Protein AF-A0A7X8ZZT5-F1 (afdb_monomer_lite)

Structure (mmCIF, N/CA/C/O backbone):
data_AF-A0A7X8ZZT5-F1
#
_entry.id   AF-A0A7X8ZZT5-F1
#
loop_
_atom_site.group_PDB
_atom_site.id
_atom_site.type_symbol
_atom_site.label_atom_id
_atom_site.label_alt_id
_atom_site.label_comp_id
_atom_site.label_asym_id
_atom_site.label_entity_id
_atom_site.label_seq_id
_atom_site.pdbx_PDB_ins_code
_atom_site.Cartn_x
_atom_site.Cartn_y
_atom_site.Cartn_z
_atom_site.occupancy
_atom_site.B_iso_or_equiv
_atom_site.auth_seq_id
_atom_site.auth_comp_id
_atom_site.auth_asym_id
_atom_site.auth_atom_id
_atom_site.pdbx_PDB_model_num
ATOM 1 N N . MET A 1 1 ? 9.074 -21.889 -16.892 1.00 53.38 1 MET A N 1
ATOM 2 C CA . MET A 1 1 ? 9.333 -20.471 -17.204 1.00 53.38 1 MET A CA 1
ATOM 3 C C . MET A 1 1 ? 10.485 -20.060 -16.307 1.00 53.38 1 MET A C 1
ATOM 5 O O . MET A 1 1 ? 10.388 -20.326 -15.114 1.00 53.38 1 MET A O 1
ATOM 9 N N . SER A 1 2 ? 11.623 -19.620 -16.856 1.00 65.19 2 SER A N 1
ATOM 10 C CA . SER A 1 2 ? 12.687 -19.077 -16.003 1.00 65.19 2 SER A CA 1
ATOM 11 C C . SER A 1 2 ? 12.238 -17.705 -15.537 1.00 65.19 2 SER A C 1
ATOM 13 O O . SER A 1 2 ? 11.799 -16.909 -16.356 1.00 65.19 2 SER A O 1
ATOM 15 N N . ARG A 1 3 ? 12.320 -17.470 -14.233 1.00 86.69 3 ARG A N 1
ATOM 16 C CA . ARG A 1 3 ? 12.008 -16.184 -13.620 1.00 86.69 3 ARG A CA 1
ATOM 17 C C . ARG A 1 3 ? 13.081 -15.173 -14.020 1.00 86.69 3 ARG A C 1
ATOM 19 O O . ARG A 1 3 ? 14.248 -15.405 -13.690 1.00 86.69 3 ARG A O 1
ATOM 26 N N . SER A 1 4 ? 12.699 -14.113 -14.724 1.00 96.56 4 SER A N 1
ATOM 27 C CA . SER A 1 4 ? 13.620 -13.040 -15.105 1.00 96.56 4 SER A CA 1
ATOM 28 C C . SER A 1 4 ? 13.969 -12.160 -13.890 1.00 96.56 4 SER A C 1
ATOM 30 O O . SER A 1 4 ? 13.315 -12.230 -12.837 1.00 96.56 4 SER A O 1
ATOM 32 N N . PRO A 1 5 ? 14.989 -11.292 -13.989 1.00 97.69 5 PRO A N 1
ATOM 33 C CA . PRO A 1 5 ? 15.230 -10.262 -12.982 1.00 97.69 5 PRO A CA 1
ATOM 34 C C . PRO A 1 5 ? 14.042 -9.301 -12.785 1.00 97.69 5 PRO A C 1
ATOM 36 O O . PRO A 1 5 ? 13.809 -8.856 -11.658 1.00 97.69 5 PRO A O 1
ATOM 39 N N . ILE A 1 6 ? 13.280 -9.005 -13.847 1.00 98.12 6 ILE A N 1
ATOM 40 C CA . ILE A 1 6 ? 12.096 -8.130 -13.799 1.00 98.12 6 ILE A CA 1
ATOM 41 C C . ILE A 1 6 ? 10.961 -8.822 -13.036 1.00 98.12 6 ILE A C 1
ATOM 43 O O . ILE A 1 6 ? 10.414 -8.221 -12.109 1.00 98.12 6 ILE A O 1
ATOM 47 N N . ASP A 1 7 ? 10.696 -10.104 -13.310 1.00 97.44 7 ASP A N 1
ATOM 48 C CA . ASP A 1 7 ? 9.752 -10.915 -12.526 1.00 97.44 7 ASP A CA 1
ATOM 49 C C . ASP A 1 7 ? 10.149 -10.937 -11.046 1.00 97.44 7 ASP A C 1
ATOM 51 O O . ASP A 1 7 ? 9.327 -10.784 -10.139 1.00 97.44 7 ASP A O 1
ATOM 55 N N . ALA A 1 8 ? 11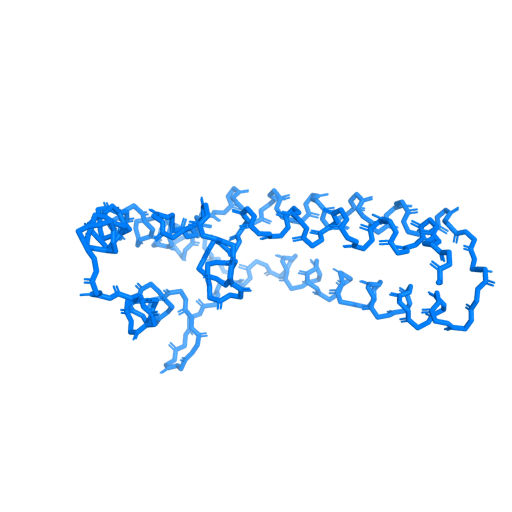.447 -11.109 -10.775 1.00 97.38 8 ALA A N 1
ATOM 56 C CA . ALA A 1 8 ? 11.952 -11.147 -9.415 1.00 97.38 8 ALA A CA 1
ATOM 57 C C . ALA A 1 8 ? 11.744 -9.829 -8.664 1.00 97.38 8 ALA A C 1
ATOM 59 O O . ALA A 1 8 ? 11.406 -9.873 -7.478 1.00 97.38 8 ALA A O 1
ATOM 60 N N . LEU A 1 9 ? 11.918 -8.687 -9.333 1.00 98.06 9 LEU A N 1
ATOM 61 C CA . LEU A 1 9 ? 11.640 -7.369 -8.770 1.00 98.06 9 LEU A CA 1
ATOM 62 C C . LEU A 1 9 ? 10.137 -7.154 -8.547 1.00 98.06 9 LEU A C 1
ATOM 64 O O . LEU A 1 9 ? 9.756 -6.684 -7.475 1.00 98.06 9 LEU A O 1
ATOM 68 N N . ALA A 1 10 ? 9.296 -7.533 -9.511 1.00 97.81 10 ALA A N 1
ATOM 69 C CA . ALA A 1 10 ? 7.844 -7.407 -9.407 1.00 97.81 10 ALA A CA 1
ATOM 70 C C . ALA A 1 10 ? 7.284 -8.226 -8.232 1.00 97.81 10 ALA A C 1
ATOM 72 O O . ALA A 1 10 ? 6.507 -7.708 -7.434 1.00 97.81 10 ALA A O 1
ATOM 73 N N . GLU A 1 11 ? 7.737 -9.469 -8.053 1.00 96.56 11 GLU A N 1
ATOM 74 C CA . GLU A 1 11 ? 7.353 -10.294 -6.902 1.00 96.56 11 GLU A CA 1
ATOM 75 C C . GLU A 1 11 ? 7.829 -9.706 -5.564 1.00 96.56 11 GLU A C 1
ATOM 77 O O . GLU A 1 11 ? 7.083 -9.713 -4.585 1.00 96.56 11 GLU A O 1
ATOM 82 N N . GLN A 1 12 ? 9.059 -9.177 -5.504 1.00 97.19 12 GLN A N 1
ATOM 83 C CA . GLN A 1 12 ? 9.561 -8.501 -4.299 1.00 97.19 12 GLN A CA 1
ATOM 84 C C . GLN A 1 12 ? 8.710 -7.277 -3.955 1.00 97.19 12 GLN A C 1
ATOM 86 O O . GLN A 1 12 ? 8.405 -7.044 -2.786 1.00 97.19 12 GLN A O 1
ATOM 91 N N . TYR A 1 13 ? 8.314 -6.505 -4.967 1.00 97.81 13 TYR A N 1
ATOM 92 C CA . TYR A 1 13 ? 7.440 -5.356 -4.781 1.00 97.81 13 TYR A CA 1
ATOM 93 C C . TYR A 1 13 ? 6.036 -5.772 -4.330 1.00 97.81 13 TYR A C 1
ATOM 95 O O . TYR A 1 13 ? 5.517 -5.192 -3.382 1.00 97.81 13 TYR A O 1
ATOM 103 N N . ALA A 1 14 ? 5.453 -6.818 -4.920 1.00 96.00 14 ALA A N 1
ATOM 104 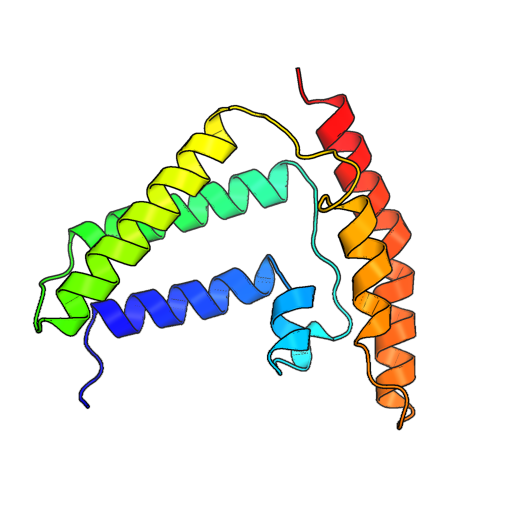C CA . ALA A 1 14 ? 4.157 -7.350 -4.501 1.00 96.00 14 ALA A CA 1
ATOM 105 C C . ALA A 1 14 ? 4.169 -7.818 -3.034 1.00 96.00 14 ALA A C 1
ATOM 107 O O . ALA A 1 14 ? 3.258 -7.493 -2.273 1.00 96.00 14 ALA A O 1
ATOM 108 N N . ALA A 1 15 ? 5.230 -8.511 -2.607 1.00 95.12 15 ALA A N 1
ATOM 109 C CA . ALA A 1 15 ? 5.411 -8.891 -1.207 1.00 95.12 15 ALA A CA 1
ATOM 110 C C . ALA A 1 15 ? 5.517 -7.661 -0.290 1.00 95.12 15 ALA A C 1
ATOM 112 O O . ALA A 1 15 ? 4.933 -7.641 0.791 1.00 95.12 15 ALA A O 1
ATOM 113 N N . ARG A 1 16 ? 6.209 -6.606 -0.739 1.00 96.12 16 ARG A N 1
ATOM 114 C CA . ARG A 1 16 ? 6.318 -5.352 0.012 1.00 96.12 16 ARG A CA 1
ATOM 115 C C . ARG A 1 16 ? 4.978 -4.617 0.106 1.00 96.12 16 ARG A C 1
ATOM 117 O O . ARG A 1 16 ? 4.661 -4.089 1.166 1.00 96.12 16 ARG A O 1
ATOM 124 N N . LEU A 1 17 ? 4.175 -4.613 -0.959 1.00 96.62 17 LEU A N 1
ATOM 125 C CA . LEU A 1 17 ? 2.841 -4.003 -0.971 1.00 96.62 17 LEU A CA 1
ATOM 126 C C . LEU A 1 17 ? 1.880 -4.653 0.027 1.00 96.62 17 LEU A C 1
ATOM 128 O O . LEU A 1 17 ? 1.046 -3.952 0.596 1.00 96.62 17 LEU A O 1
ATOM 132 N N . ALA A 1 18 ? 2.014 -5.955 0.290 1.00 96.75 18 ALA A N 1
ATOM 133 C CA . ALA A 1 18 ? 1.191 -6.639 1.287 1.00 96.75 18 ALA A CA 1
ATOM 134 C C . ALA A 1 18 ? 1.331 -6.022 2.693 1.00 96.75 18 ALA A C 1
ATOM 136 O O . ALA A 1 18 ? 0.379 -6.023 3.470 1.00 96.75 18 ALA A O 1
ATOM 137 N N . GLU A 1 19 ? 2.493 -5.440 3.009 1.00 95.88 19 GLU A N 1
ATOM 138 C CA . GLU A 1 19 ? 2.721 -4.740 4.276 1.00 95.88 19 GLU A CA 1
ATOM 139 C C . GLU A 1 19 ? 1.950 -3.419 4.383 1.00 95.88 19 GLU A C 1
ATOM 141 O O . GLU A 1 19 ? 1.481 -3.084 5.469 1.00 95.88 19 GLU A O 1
ATOM 146 N N . PHE A 1 20 ? 1.776 -2.702 3.269 1.00 97.12 20 PHE A N 1
ATOM 147 C CA . PHE A 1 20 ? 1.011 -1.449 3.208 1.00 97.12 20 PHE A CA 1
ATOM 148 C C . PHE A 1 20 ? -0.494 -1.688 3.038 1.00 97.12 20 PHE A C 1
ATOM 150 O O . PHE A 1 20 ? -1.309 -0.889 3.497 1.00 97.12 20 PHE A O 1
ATOM 157 N N . HIS A 1 21 ? -0.874 -2.814 2.428 1.00 96.75 21 HIS A N 1
ATOM 158 C CA . HIS A 1 21 ? -2.262 -3.184 2.150 1.00 96.75 21 HIS A CA 1
ATOM 159 C C . HIS A 1 21 ? -2.644 -4.521 2.812 1.00 96.75 21 HIS A C 1
ATOM 161 O O . HIS A 1 21 ? -3.045 -5.463 2.120 1.00 96.75 21 HIS A O 1
ATOM 167 N N . PRO A 1 22 ? -2.572 -4.629 4.155 1.00 96.94 22 PRO A N 1
ATOM 168 C CA . PRO A 1 22 ? -2.824 -5.882 4.872 1.00 96.94 22 PRO A CA 1
ATOM 169 C C . PRO A 1 22 ? -4.232 -6.452 4.647 1.00 96.94 22 PRO A C 1
ATOM 171 O O . PRO A 1 22 ? -4.429 -7.665 4.684 1.00 96.94 22 PRO A O 1
ATOM 174 N N . VAL A 1 23 ? -5.221 -5.588 4.400 1.00 95.50 23 VAL A N 1
ATOM 175 C CA . VAL A 1 23 ? -6.599 -6.007 4.104 1.00 95.50 23 VAL A CA 1
ATOM 176 C C . VAL A 1 23 ? -6.636 -6.778 2.791 1.00 95.50 23 VAL A C 1
ATOM 178 O O . VAL A 1 23 ? -6.981 -7.959 2.800 1.00 95.50 23 VAL A O 1
ATOM 181 N N . THR A 1 24 ? -6.163 -6.165 1.706 1.00 95.19 24 THR A N 1
ATOM 182 C CA . THR A 1 24 ? -6.057 -6.812 0.394 1.00 95.19 24 THR A CA 1
ATOM 183 C C . THR A 1 24 ? -5.192 -8.067 0.459 1.00 95.19 24 THR A C 1
ATOM 185 O O . THR A 1 24 ? -5.583 -9.093 -0.086 1.00 95.19 24 THR A O 1
ATOM 188 N N . ALA A 1 25 ? -4.060 -8.028 1.172 1.00 96.56 25 ALA A N 1
ATOM 189 C CA . ALA A 1 25 ? -3.198 -9.192 1.379 1.00 96.56 25 ALA A CA 1
ATOM 190 C C . ALA A 1 25 ? -3.972 -10.374 1.988 1.00 96.56 25 ALA A C 1
ATOM 192 O O . ALA A 1 25 ? -3.919 -11.489 1.467 1.00 96.56 25 ALA A O 1
ATOM 193 N N . SER A 1 26 ? -4.752 -10.126 3.046 1.00 95.19 26 SER A N 1
ATOM 194 C CA . SER A 1 26 ? -5.578 -11.168 3.663 1.00 95.19 26 SER A CA 1
ATOM 195 C C . SER A 1 26 ? -6.699 -11.673 2.746 1.00 95.19 26 SER A C 1
ATOM 197 O O . SER A 1 26 ? -6.973 -12.870 2.727 1.00 95.19 26 SER A O 1
ATOM 199 N N . GLU A 1 27 ? -7.302 -10.797 1.937 1.00 92.12 27 GLU A N 1
ATOM 200 C CA . GLU A 1 27 ? -8.376 -11.148 0.994 1.00 92.12 27 GLU A CA 1
ATOM 201 C C . GLU A 1 27 ? -7.889 -12.043 -0.153 1.00 92.12 27 GLU A C 1
ATOM 203 O O . GLU A 1 27 ? -8.624 -12.920 -0.606 1.00 92.12 27 GLU A O 1
ATOM 208 N N . ILE A 1 28 ? -6.639 -11.871 -0.597 1.00 93.62 28 ILE A N 1
ATOM 209 C CA . ILE A 1 28 ? -6.021 -12.712 -1.636 1.00 93.62 28 ILE A CA 1
ATOM 210 C C . ILE A 1 28 ? -5.343 -13.975 -1.077 1.00 93.62 28 ILE A C 1
ATOM 212 O O . ILE A 1 28 ? -4.712 -14.716 -1.830 1.00 93.62 28 ILE A O 1
ATOM 216 N N . GLY A 1 29 ? -5.492 -14.247 0.225 1.00 92.12 29 GLY A N 1
ATOM 217 C CA . GLY A 1 29 ? -5.078 -15.502 0.857 1.00 92.12 29 GLY A CA 1
ATOM 218 C C . GLY A 1 29 ? -3.782 -15.456 1.672 1.00 92.12 29 GLY A C 1
ATOM 219 O O . GLY A 1 29 ? -3.325 -16.513 2.108 1.00 92.12 29 GLY A O 1
ATOM 220 N N . LEU A 1 30 ? -3.198 -14.278 1.920 1.00 95.69 30 LEU A N 1
ATOM 221 C CA . LEU A 1 30 ? -2.054 -14.121 2.830 1.00 95.69 30 LEU A CA 1
ATOM 222 C C . LEU A 1 30 ? -2.553 -13.995 4.278 1.00 95.69 30 LEU A C 1
ATOM 224 O O . LEU A 1 30 ? -2.758 -12.901 4.811 1.00 95.69 30 LEU A O 1
ATOM 228 N N . GLY A 1 31 ? -2.817 -15.148 4.897 1.00 94.25 31 GLY A N 1
ATOM 229 C CA . GLY A 1 31 ? -3.455 -15.254 6.213 1.00 94.25 31 GLY A CA 1
ATOM 230 C C . GLY A 1 31 ? -2.697 -14.559 7.349 1.00 94.25 31 GLY A C 1
ATOM 231 O O . GLY A 1 31 ? -3.322 -14.103 8.302 1.00 94.25 31 GLY A O 1
ATOM 232 N N . GLU A 1 32 ? -1.380 -14.382 7.233 1.00 95.94 32 GLU A N 1
ATOM 233 C CA . GLU A 1 32 ? -0.546 -13.668 8.211 1.00 95.94 32 GLU A CA 1
ATOM 234 C C . GLU A 1 32 ? -0.823 -12.152 8.311 1.00 95.94 32 GLU A C 1
ATOM 236 O O . GLU A 1 32 ? -0.201 -11.454 9.117 1.00 95.94 32 GLU A O 1
ATOM 241 N N . TYR A 1 33 ? -1.743 -11.631 7.494 1.00 97.62 33 TYR A N 1
ATOM 242 C CA . TYR A 1 33 ? -2.244 -10.256 7.558 1.00 97.62 33 TYR A CA 1
ATOM 243 C C . TYR A 1 33 ? -3.694 -10.162 8.062 1.00 97.62 33 TYR A C 1
ATOM 245 O O . TYR A 1 33 ? -4.225 -9.054 8.188 1.00 97.62 33 TYR A O 1
ATOM 253 N N . ALA A 1 34 ? -4.353 -11.291 8.359 1.00 97.00 34 ALA A N 1
ATOM 254 C CA . ALA A 1 34 ? -5.772 -11.351 8.728 1.00 97.00 34 ALA A CA 1
ATOM 255 C C . ALA A 1 34 ? -6.122 -10.553 9.999 1.00 97.00 34 ALA A C 1
ATOM 257 O O . ALA A 1 34 ? -7.260 -10.124 10.163 1.00 97.00 34 ALA A O 1
ATOM 258 N N . ASP A 1 35 ? -5.149 -10.306 10.869 1.00 97.44 35 ASP A N 1
ATOM 259 C CA . ASP A 1 35 ? -5.277 -9.553 12.118 1.00 97.44 35 ASP A CA 1
ATOM 260 C C . ASP A 1 35 ? -4.820 -8.083 12.010 1.00 97.44 35 ASP A C 1
ATOM 262 O O . ASP A 1 35 ? -4.925 -7.327 12.977 1.00 97.44 35 ASP A O 1
ATOM 266 N N . LYS A 1 36 ? -4.336 -7.646 10.838 1.00 97.62 36 LYS A N 1
ATOM 267 C CA . LYS A 1 36 ? -3.736 -6.315 10.620 1.00 97.62 36 LYS A CA 1
ATOM 268 C C . LYS A 1 36 ? -4.699 -5.330 9.958 1.00 97.62 36 LYS A C 1
ATOM 270 O O . LYS A 1 36 ? -5.639 -5.731 9.277 1.00 97.62 36 LYS A O 1
ATOM 275 N N . MET A 1 37 ? -4.434 -4.034 10.125 1.00 97.31 37 MET A N 1
ATOM 276 C CA . MET A 1 37 ? -5.166 -2.915 9.515 1.00 97.31 37 MET A CA 1
ATOM 277 C C . MET A 1 37 ? -4.170 -1.980 8.806 1.00 97.31 37 MET A C 1
ATOM 279 O O . MET A 1 37 ? -3.051 -1.858 9.310 1.00 97.31 37 MET A O 1
ATOM 283 N N . PRO A 1 38 ? -4.522 -1.332 7.676 1.00 96.12 38 PRO A N 1
ATOM 284 C CA . PRO A 1 38 ? -3.627 -0.385 7.020 1.00 96.12 38 PRO A CA 1
ATOM 285 C C . PRO A 1 38 ? -3.359 0.823 7.922 1.00 96.12 38 PRO A C 1
ATOM 287 O O . PRO A 1 38 ? -4.250 1.264 8.656 1.00 96.12 38 PRO A O 1
ATOM 290 N N . ASP A 1 39 ? -2.144 1.366 7.850 1.00 96.25 39 ASP A N 1
ATOM 291 C CA . ASP A 1 39 ? -1.846 2.674 8.424 1.00 96.25 39 ASP A CA 1
ATOM 292 C C . ASP A 1 39 ? -2.140 3.764 7.389 1.00 96.25 39 ASP A C 1
ATOM 294 O O . ASP A 1 39 ? -1.538 3.807 6.319 1.00 96.25 39 ASP A O 1
ATOM 298 N N . TYR A 1 40 ? -3.086 4.642 7.714 1.00 96.88 40 TYR A N 1
ATOM 299 C CA . TYR A 1 40 ? -3.506 5.754 6.863 1.00 96.88 40 TYR A CA 1
ATOM 300 C C . TYR A 1 40 ? -2.793 7.076 7.198 1.00 96.88 40 TYR A C 1
ATOM 302 O O . TYR A 1 40 ? -3.242 8.139 6.759 1.00 96.88 40 TYR A O 1
ATOM 310 N N . SER A 1 41 ? -1.710 7.022 7.982 1.00 96.69 41 SER A N 1
ATOM 311 C CA . SER A 1 41 ? -0.855 8.162 8.323 1.00 96.69 41 SER A CA 1
ATOM 312 C C . SER A 1 41 ? -0.167 8.779 7.095 1.00 96.69 41 SER A C 1
ATOM 314 O O . SER A 1 41 ? -0.137 8.194 6.006 1.00 96.69 41 SER A O 1
ATOM 316 N N . GLN A 1 42 ? 0.360 9.999 7.250 1.00 96.50 42 GLN A N 1
ATOM 317 C CA . GLN A 1 42 ? 1.168 10.624 6.198 1.00 96.50 42 GLN A CA 1
ATOM 318 C C . GLN A 1 42 ? 2.509 9.895 6.062 1.00 96.50 42 GLN A C 1
ATOM 320 O O . GLN A 1 42 ? 2.961 9.650 4.950 1.00 96.50 42 GLN A O 1
ATOM 325 N N . GLU A 1 43 ? 3.088 9.474 7.184 1.00 97.44 43 GLU A N 1
ATOM 326 C CA . GLU A 1 43 ? 4.345 8.737 7.250 1.00 97.44 43 GLU A CA 1
ATOM 327 C C . GLU A 1 43 ? 4.272 7.430 6.450 1.00 97.44 43 GLU A C 1
ATOM 329 O O . GLU A 1 43 ? 5.155 7.152 5.643 1.00 97.44 43 GLU A O 1
ATOM 334 N N . ALA A 1 44 ? 3.184 6.664 6.587 1.00 97.06 44 ALA A N 1
ATOM 335 C CA . ALA A 1 44 ? 2.985 5.446 5.803 1.00 97.06 44 ALA A CA 1
ATOM 336 C C . ALA A 1 44 ? 2.871 5.724 4.292 1.00 97.06 44 ALA A C 1
ATOM 338 O O . ALA A 1 44 ? 3.330 4.922 3.475 1.00 97.06 44 ALA A O 1
ATOM 339 N N . ALA A 1 45 ? 2.281 6.861 3.905 1.00 97.00 45 ALA A N 1
ATOM 340 C CA . ALA A 1 45 ? 2.200 7.271 2.506 1.00 97.00 45 ALA A CA 1
ATOM 341 C C . ALA A 1 45 ? 3.573 7.684 1.944 1.00 97.00 45 ALA A C 1
ATOM 343 O O . ALA A 1 45 ? 3.904 7.300 0.822 1.00 97.00 45 ALA A O 1
ATOM 344 N N . ASP A 1 46 ? 4.373 8.418 2.721 1.00 98.06 46 ASP A N 1
ATOM 345 C CA . ASP A 1 46 ? 5.740 8.825 2.362 1.00 98.06 46 ASP A CA 1
ATOM 346 C C . ASP A 1 46 ? 6.675 7.602 2.242 1.00 98.06 46 ASP A C 1
ATOM 348 O O . ASP A 1 46 ? 7.505 7.506 1.328 1.00 98.06 46 ASP A O 1
ATOM 352 N N . ASP A 1 47 ? 6.511 6.623 3.136 1.00 98.50 47 ASP A N 1
ATOM 353 C CA . ASP A 1 47 ? 7.238 5.354 3.095 1.00 98.50 47 ASP A CA 1
ATOM 354 C C . ASP A 1 47 ? 6.900 4.553 1.828 1.00 98.50 47 ASP A C 1
ATOM 356 O O . ASP A 1 47 ? 7.798 3.995 1.186 1.00 98.50 47 ASP A O 1
ATOM 360 N N . LEU A 1 48 ? 5.624 4.516 1.424 1.00 98.25 48 LEU A N 1
ATOM 361 C CA . LEU A 1 48 ? 5.211 3.862 0.181 1.00 98.25 48 LEU A CA 1
ATOM 362 C C . LEU A 1 48 ? 5.765 4.588 -1.058 1.00 98.25 48 LEU A C 1
ATOM 364 O O . LEU A 1 48 ? 6.257 3.922 -1.971 1.00 98.25 48 LEU A O 1
ATOM 368 N N . ASP A 1 49 ? 5.768 5.926 -1.088 1.00 98.62 49 ASP A N 1
ATOM 369 C CA . ASP A 1 49 ? 6.407 6.690 -2.174 1.00 98.62 49 ASP A CA 1
ATOM 370 C C . ASP A 1 49 ? 7.907 6.381 -2.275 1.00 98.62 49 ASP A C 1
ATOM 372 O O . ASP A 1 49 ? 8.433 6.166 -3.371 1.00 98.62 49 ASP A O 1
ATOM 376 N N . THR A 1 50 ? 8.585 6.261 -1.131 1.00 98.69 50 THR A N 1
ATOM 377 C CA . THR A 1 50 ? 10.004 5.886 -1.060 1.00 98.69 50 THR A CA 1
ATOM 378 C C . THR A 1 50 ? 10.247 4.484 -1.623 1.00 98.69 50 THR A C 1
ATOM 380 O O . THR A 1 50 ? 11.183 4.278 -2.404 1.00 98.69 50 THR A O 1
ATOM 383 N N . VAL A 1 51 ? 9.393 3.512 -1.282 1.00 98.62 51 VAL A N 1
ATOM 384 C CA . VAL A 1 51 ? 9.445 2.160 -1.862 1.00 98.62 51 VAL A CA 1
ATOM 385 C C . VAL A 1 51 ? 9.241 2.221 -3.377 1.00 98.62 51 VAL A C 1
ATOM 387 O O . VAL A 1 51 ? 10.042 1.651 -4.121 1.00 98.62 51 VAL A O 1
ATOM 390 N N . ASN A 1 52 ? 8.226 2.949 -3.843 1.00 98.69 52 ASN A N 1
ATOM 391 C CA . ASN A 1 52 ? 7.918 3.095 -5.266 1.00 98.69 52 ASN A CA 1
ATOM 392 C C . ASN A 1 52 ? 9.089 3.729 -6.036 1.00 98.69 52 ASN A C 1
ATOM 394 O O . ASN A 1 52 ? 9.450 3.261 -7.118 1.00 98.69 52 ASN A O 1
ATOM 398 N N . ALA A 1 53 ? 9.736 4.747 -5.461 1.00 98.69 53 ALA A N 1
ATOM 399 C CA . ALA A 1 53 ? 10.931 5.376 -6.017 1.00 98.69 53 ALA A CA 1
ATOM 400 C C . ALA A 1 53 ? 12.090 4.380 -6.171 1.00 98.69 53 ALA A C 1
ATOM 402 O O . ALA A 1 53 ? 12.738 4.331 -7.217 1.00 98.69 53 ALA A O 1
ATOM 403 N N . GLY A 1 54 ? 12.334 3.568 -5.138 1.00 98.62 54 GLY A N 1
ATOM 404 C CA . GLY A 1 54 ? 13.386 2.554 -5.148 1.00 98.62 54 GLY A CA 1
ATOM 405 C C . GLY A 1 54 ? 13.138 1.448 -6.174 1.00 98.62 54 GLY A C 1
ATOM 406 O O . GLY A 1 54 ? 14.080 0.991 -6.822 1.00 98.62 54 GLY A O 1
ATOM 407 N N . VAL A 1 55 ? 11.881 1.032 -6.359 1.00 98.62 55 VAL A N 1
ATOM 408 C CA . VAL A 1 55 ? 11.517 0.041 -7.383 1.00 98.62 55 VAL A CA 1
ATOM 409 C C . VAL A 1 55 ? 11.693 0.614 -8.784 1.00 98.62 55 VAL A C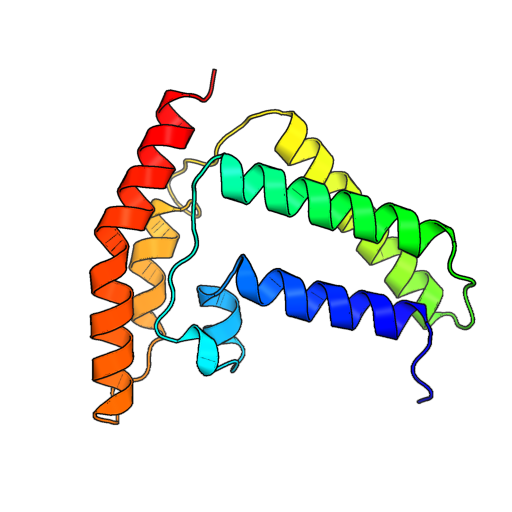 1
ATOM 411 O O . VAL A 1 55 ? 12.301 -0.058 -9.610 1.00 98.62 55 VAL A O 1
ATOM 414 N N . LEU A 1 56 ? 11.255 1.851 -9.041 1.00 98.56 56 LEU A N 1
ATOM 415 C CA . LEU A 1 56 ? 11.463 2.520 -10.332 1.00 98.56 56 LEU A CA 1
ATOM 416 C C . LEU A 1 56 ? 12.945 2.618 -10.702 1.00 98.56 56 LEU A C 1
ATOM 418 O O . LEU A 1 56 ? 13.314 2.271 -11.820 1.00 98.56 56 LEU A O 1
ATOM 422 N N . ALA A 1 57 ? 13.794 3.038 -9.759 1.00 98.50 57 ALA A N 1
ATOM 423 C CA . ALA A 1 57 ? 15.233 3.137 -9.992 1.00 98.50 57 ALA A CA 1
ATOM 424 C C . ALA A 1 57 ? 15.844 1.776 -10.356 1.00 98.50 57 ALA A C 1
ATOM 426 O O . ALA A 1 57 ? 16.582 1.666 -11.327 1.00 98.50 57 ALA A O 1
ATOM 427 N N . ARG A 1 58 ? 15.485 0.718 -9.617 1.00 98.38 58 ARG A N 1
ATOM 428 C CA . ARG A 1 58 ? 15.956 -0.642 -9.913 1.00 98.38 58 ARG A CA 1
ATOM 429 C C . ARG A 1 58 ? 15.425 -1.159 -11.245 1.00 98.38 58 ARG A C 1
ATOM 431 O O . ARG A 1 58 ? 16.144 -1.872 -11.925 1.00 98.38 58 ARG A O 1
ATOM 438 N N . LEU A 1 59 ? 14.176 -0.849 -11.587 1.00 98.06 59 LEU A N 1
ATOM 439 C CA . LEU A 1 59 ? 13.528 -1.312 -12.811 1.00 98.06 59 LEU A CA 1
ATOM 440 C C . LEU A 1 59 ? 14.185 -0.720 -14.066 1.00 98.06 59 LEU A C 1
ATOM 442 O O . LEU A 1 59 ? 14.261 -1.409 -15.084 1.00 98.06 59 LEU A O 1
ATOM 446 N N . ASP A 1 60 ? 14.673 0.522 -13.993 1.00 97.00 60 ASP A N 1
ATOM 447 C CA . ASP A 1 60 ? 15.364 1.192 -15.102 1.00 97.00 60 ASP A CA 1
ATOM 448 C C . ASP A 1 60 ? 16.627 0.422 -15.527 1.00 97.00 60 ASP A C 1
ATOM 450 O O . ASP A 1 60 ? 16.802 0.146 -16.714 1.00 97.00 60 ASP A O 1
ATOM 454 N N . ASP A 1 61 ? 17.399 -0.060 -14.545 1.00 96.81 61 ASP A N 1
ATOM 455 C CA . ASP A 1 61 ? 18.659 -0.800 -14.724 1.00 96.81 61 ASP A CA 1
ATOM 456 C C . ASP A 1 61 ? 18.493 -2.253 -15.221 1.00 96.81 61 ASP A C 1
ATOM 458 O O . ASP A 1 61 ? 19.487 -2.922 -15.519 1.00 96.81 61 ASP A O 1
ATOM 462 N N . LEU A 1 62 ? 17.267 -2.789 -15.273 1.00 97.88 62 LEU A N 1
ATOM 463 C CA . LEU A 1 62 ? 17.030 -4.177 -15.682 1.00 97.88 62 LEU A CA 1
ATOM 464 C C . LEU A 1 62 ? 16.843 -4.314 -17.196 1.00 97.88 62 LEU A C 1
ATOM 466 O O . LEU A 1 62 ? 16.005 -3.639 -17.805 1.00 97.88 62 LEU A O 1
ATOM 470 N N . GLU A 1 63 ? 17.584 -5.262 -17.769 1.00 96.62 63 GLU A N 1
ATOM 471 C CA . GLU A 1 63 ? 17.473 -5.682 -19.164 1.00 96.62 63 GLU A CA 1
ATOM 472 C C . GLU A 1 63 ? 16.191 -6.489 -19.408 1.00 96.62 63 GLU A C 1
ATOM 474 O O . GLU A 1 63 ? 15.759 -7.285 -18.574 1.00 96.62 63 GLU A O 1
ATOM 479 N N . ILE A 1 64 ? 15.595 -6.287 -20.581 1.00 97.69 64 ILE A N 1
ATOM 480 C CA . ILE A 1 64 ? 14.402 -7.007 -21.032 1.00 97.69 64 ILE A CA 1
ATOM 481 C C . ILE A 1 64 ? 14.851 -8.301 -21.714 1.00 97.69 64 ILE A C 1
ATOM 483 O O . ILE A 1 64 ? 15.483 -8.266 -22.770 1.00 97.69 64 ILE A O 1
ATOM 487 N N . GLU A 1 65 ? 14.511 -9.450 -21.129 1.00 97.06 65 GLU A N 1
ATOM 488 C CA . GLU A 1 65 ? 14.895 -10.769 -21.652 1.00 97.06 65 GLU A CA 1
ATOM 489 C C . GLU A 1 65 ? 13.785 -11.394 -22.521 1.00 97.06 65 GLU A C 1
ATOM 491 O O . GLU A 1 65 ? 14.029 -12.349 -23.266 1.00 97.06 65 GLU A O 1
ATOM 496 N N . SER A 1 66 ? 12.562 -10.852 -22.459 1.00 96.56 66 SER A N 1
ATOM 497 C CA . SER A 1 66 ? 11.377 -11.387 -23.137 1.00 96.56 66 SER A CA 1
ATOM 498 C C . SER A 1 66 ? 10.304 -10.329 -23.449 1.00 96.56 66 SER A C 1
ATOM 500 O O . SER A 1 66 ? 10.349 -9.195 -22.980 1.00 96.56 66 SER A O 1
ATOM 502 N N . ALA A 1 67 ? 9.295 -10.700 -24.246 1.00 97.00 67 ALA A N 1
ATOM 503 C CA . ALA A 1 67 ? 8.133 -9.836 -24.482 1.00 97.00 67 ALA A CA 1
ATOM 504 C C . ALA A 1 67 ? 7.279 -9.635 -23.213 1.00 97.00 67 ALA A C 1
ATOM 506 O O . ALA A 1 67 ? 6.718 -8.558 -23.023 1.00 97.00 67 ALA A O 1
ATOM 507 N N . ASP A 1 68 ? 7.215 -10.643 -22.338 1.00 96.38 68 ASP A N 1
ATOM 508 C CA . ASP A 1 68 ? 6.497 -10.561 -21.061 1.00 96.38 68 ASP A CA 1
ATOM 509 C C . ASP A 1 68 ? 7.209 -9.600 -20.091 1.00 96.38 68 ASP A C 1
ATOM 511 O O . ASP A 1 68 ? 6.550 -8.833 -19.385 1.00 96.38 68 ASP A O 1
ATOM 515 N N . ASP A 1 69 ? 8.546 -9.552 -20.124 1.00 97.62 69 ASP A N 1
ATOM 516 C CA . ASP A 1 69 ? 9.337 -8.564 -19.380 1.00 97.62 69 ASP A CA 1
ATOM 517 C C . ASP A 1 69 ? 9.067 -7.140 -19.852 1.00 97.62 69 ASP A C 1
ATOM 519 O O . ASP A 1 69 ? 8.941 -6.241 -19.024 1.00 97.62 69 ASP A O 1
ATOM 523 N N . GLN A 1 70 ? 8.951 -6.923 -21.168 1.00 97.94 70 GLN A N 1
ATOM 524 C CA . GLN A 1 70 ? 8.599 -5.610 -21.712 1.00 97.94 70 GLN A CA 1
ATOM 525 C C . GLN A 1 70 ? 7.239 -5.156 -21.172 1.00 97.94 70 GLN A C 1
ATOM 527 O O . GLN A 1 70 ? 7.120 -4.045 -20.663 1.00 97.94 70 GLN A O 1
ATOM 532 N N . ILE A 1 71 ? 6.230 -6.035 -21.220 1.00 98.31 71 ILE A N 1
ATOM 533 C CA . ILE A 1 71 ? 4.886 -5.740 -20.703 1.00 98.31 71 ILE A CA 1
ATOM 534 C C . ILE A 1 71 ? 4.938 -5.444 -19.201 1.00 98.31 71 ILE A C 1
ATOM 536 O O . ILE A 1 71 ? 4.340 -4.472 -18.741 1.00 98.31 71 ILE A O 1
ATOM 540 N N . THR A 1 72 ? 5.666 -6.258 -18.436 1.00 97.81 72 THR A N 1
ATOM 541 C CA . THR A 1 72 ? 5.797 -6.096 -16.983 1.00 97.81 72 THR A CA 1
ATOM 542 C C . THR A 1 72 ? 6.513 -4.797 -16.629 1.00 97.81 72 THR A C 1
ATOM 544 O O . THR A 1 72 ? 6.044 -4.064 -15.758 1.00 97.81 72 THR A O 1
ATOM 547 N N . LYS A 1 73 ? 7.613 -4.475 -17.321 1.00 98.25 73 LYS A N 1
ATOM 548 C CA . LYS A 1 73 ? 8.373 -3.236 -17.127 1.00 98.25 73 LYS A CA 1
ATOM 549 C C . LYS A 1 73 ? 7.514 -2.016 -17.436 1.00 98.25 73 LYS A C 1
ATOM 551 O O . LYS A 1 73 ? 7.448 -1.117 -16.602 1.00 98.25 73 LYS A O 1
ATOM 556 N N . ASP A 1 74 ? 6.807 -2.012 -18.563 1.00 98.44 74 ASP A N 1
ATOM 557 C CA . ASP A 1 74 ? 5.944 -0.894 -18.954 1.00 98.44 74 ASP A CA 1
ATOM 558 C C . ASP A 1 74 ? 4.791 -0.695 -17.961 1.00 98.44 74 ASP A C 1
ATOM 560 O O . ASP A 1 74 ? 4.554 0.423 -17.503 1.00 98.44 74 ASP A O 1
ATOM 564 N N . ALA A 1 75 ? 4.102 -1.774 -17.576 1.00 98.44 75 ALA A N 1
ATOM 565 C CA . ALA A 1 75 ? 2.975 -1.706 -16.648 1.00 98.44 75 ALA A CA 1
ATOM 566 C C . ALA A 1 75 ? 3.401 -1.286 -15.234 1.00 98.44 75 ALA A C 1
ATOM 568 O O . ALA A 1 75 ? 2.741 -0.457 -14.606 1.00 98.44 75 ALA A O 1
ATOM 569 N N . LEU A 1 76 ? 4.507 -1.840 -14.726 1.00 98.25 76 LEU A N 1
ATOM 570 C CA . LEU A 1 76 ? 5.019 -1.496 -13.404 1.00 98.25 76 LEU A CA 1
ATOM 571 C C . LEU A 1 76 ? 5.536 -0.053 -13.377 1.00 98.25 76 LEU A C 1
ATOM 573 O O . LEU A 1 76 ? 5.224 0.681 -12.443 1.00 98.25 76 LEU A O 1
ATOM 577 N N . ALA A 1 77 ? 6.271 0.379 -14.406 1.00 98.56 77 ALA A N 1
ATOM 578 C CA . ALA A 1 77 ? 6.755 1.752 -14.497 1.00 98.56 77 ALA A CA 1
ATOM 579 C C . ALA A 1 77 ? 5.598 2.759 -14.562 1.00 98.56 77 ALA A C 1
ATOM 581 O O . ALA A 1 77 ? 5.602 3.730 -13.806 1.00 98.56 77 ALA A O 1
ATOM 582 N N . GLU A 1 78 ? 4.596 2.513 -15.413 1.00 98.56 78 GLU A N 1
ATOM 583 C CA . GLU A 1 78 ? 3.408 3.366 -15.521 1.00 98.56 78 GLU A CA 1
ATOM 584 C C . GLU A 1 78 ? 2.702 3.499 -14.174 1.00 98.56 78 GLU A C 1
ATOM 586 O O . GLU A 1 78 ? 2.536 4.617 -13.679 1.00 98.56 78 GLU A O 1
ATOM 591 N N . ARG A 1 79 ? 2.377 2.365 -13.538 1.00 98.25 79 ARG A N 1
ATOM 592 C CA . ARG A 1 79 ? 1.660 2.356 -12.265 1.00 98.25 79 ARG A CA 1
ATOM 593 C C . ARG A 1 79 ? 2.417 3.133 -11.198 1.00 98.25 79 ARG A C 1
ATOM 595 O O . ARG A 1 79 ? 1.846 4.014 -10.566 1.00 98.25 79 ARG A O 1
ATOM 602 N N . LEU A 1 80 ? 3.703 2.836 -11.017 1.00 98.62 80 LEU A N 1
ATOM 603 C CA . LEU A 1 80 ? 4.516 3.486 -9.993 1.00 98.62 80 LEU A CA 1
ATOM 604 C C . LEU A 1 80 ? 4.646 4.987 -10.250 1.00 98.62 80 LEU A C 1
ATOM 606 O O . LEU A 1 80 ? 4.503 5.768 -9.318 1.00 98.62 80 LEU A O 1
ATOM 610 N N . VAL A 1 81 ? 4.876 5.417 -11.494 1.00 98.62 81 VAL A N 1
ATOM 611 C CA . VAL A 1 81 ? 4.962 6.850 -11.816 1.00 98.62 81 VAL A CA 1
ATOM 612 C C . VAL A 1 81 ? 3.655 7.568 -11.481 1.00 98.62 81 VAL A C 1
ATOM 614 O O . VAL A 1 81 ? 3.707 8.642 -10.880 1.00 98.62 81 VAL A O 1
ATOM 617 N N . VAL A 1 82 ? 2.501 6.984 -11.815 1.00 98.44 82 VAL A N 1
ATOM 618 C CA . VAL A 1 82 ? 1.190 7.571 -11.499 1.00 98.44 82 VAL A CA 1
ATOM 619 C C . VAL A 1 82 ? 0.963 7.659 -9.991 1.00 98.44 82 VAL A C 1
ATOM 621 O O . VAL A 1 82 ? 0.613 8.732 -9.504 1.00 98.44 82 VAL A O 1
ATOM 624 N N . GLU A 1 83 ? 1.218 6.588 -9.236 1.00 97.75 83 GLU A N 1
ATOM 625 C CA . GLU A 1 83 ? 1.064 6.591 -7.772 1.00 97.75 83 GLU A CA 1
ATOM 626 C C . GLU A 1 83 ? 1.930 7.677 -7.115 1.00 97.75 83 GLU A C 1
ATOM 628 O O . GLU A 1 83 ? 1.467 8.424 -6.254 1.00 97.75 83 GLU A O 1
ATOM 633 N N . ARG A 1 84 ? 3.176 7.837 -7.575 1.00 98.38 84 ARG A N 1
ATOM 634 C CA . ARG A 1 84 ? 4.076 8.887 -7.078 1.00 98.38 84 ARG A CA 1
ATOM 635 C C . ARG A 1 84 ? 3.607 10.295 -7.446 1.00 98.38 84 ARG A C 1
ATOM 637 O O . ARG A 1 84 ? 3.718 11.219 -6.643 1.00 98.38 84 ARG A O 1
ATOM 644 N N . GLN A 1 85 ? 3.071 10.482 -8.653 1.00 98.44 85 GLN A N 1
ATOM 645 C CA . GLN A 1 85 ? 2.487 11.762 -9.063 1.00 98.44 85 GLN A CA 1
ATOM 646 C C . GLN A 1 85 ? 1.266 12.117 -8.214 1.00 98.44 85 GLN A C 1
ATOM 648 O O . GLN A 1 85 ? 1.143 13.268 -7.801 1.00 98.44 85 GLN A O 1
ATOM 653 N N . LEU A 1 86 ? 0.397 11.144 -7.927 1.00 96.56 86 LEU A N 1
ATOM 654 C CA . LEU A 1 86 ? -0.752 11.317 -7.040 1.00 96.56 86 LEU A CA 1
ATOM 655 C C . LEU A 1 86 ? -0.301 11.665 -5.621 1.00 96.56 86 LEU A C 1
ATOM 657 O O . LEU A 1 86 ? -0.774 12.658 -5.070 1.00 96.56 86 LEU A O 1
ATOM 661 N N . HIS A 1 87 ? 0.666 10.931 -5.069 1.00 96.69 87 HIS A N 1
ATOM 662 C CA . HIS A 1 87 ? 1.256 11.235 -3.766 1.00 96.69 87 HIS A CA 1
ATOM 663 C C . HIS A 1 87 ? 1.786 12.679 -3.699 1.00 96.69 87 HIS A C 1
ATOM 665 O O . HIS A 1 87 ? 1.457 13.421 -2.774 1.00 96.69 87 HIS A O 1
ATOM 671 N N . ALA A 1 88 ? 2.513 13.122 -4.730 1.00 97.00 88 ALA A N 1
ATOM 672 C CA . ALA A 1 88 ? 3.066 14.474 -4.812 1.00 97.00 88 ALA A CA 1
ATOM 673 C C . ALA A 1 88 ? 2.007 15.593 -4.873 1.00 97.00 88 ALA A C 1
ATOM 675 O O . ALA A 1 88 ? 2.337 16.750 -4.612 1.00 97.00 88 ALA A O 1
ATOM 676 N N . THR A 1 89 ? 0.745 15.285 -5.201 1.00 95.94 89 THR A N 1
ATOM 677 C CA . THR A 1 89 ? -0.338 16.281 -5.127 1.00 95.94 89 THR A CA 1
ATOM 678 C C . THR A 1 89 ? -0.711 16.652 -3.693 1.00 95.94 89 THR A C 1
ATOM 680 O O . THR A 1 89 ? -1.325 17.696 -3.486 1.00 95.94 89 THR A O 1
ATOM 683 N N . GLY A 1 90 ? -0.384 15.800 -2.713 1.00 94.00 90 GLY A N 1
ATOM 684 C CA . GLY A 1 90 ? -0.806 15.957 -1.319 1.00 94.00 90 GLY A CA 1
ATOM 685 C C . GLY A 1 90 ? -2.304 15.732 -1.083 1.00 94.00 90 GLY A C 1
ATOM 686 O O . GLY A 1 90 ? -2.771 15.892 0.044 1.00 94.00 90 GLY A O 1
ATOM 687 N N . VAL A 1 91 ? -3.068 15.356 -2.116 1.00 93.56 91 VAL A N 1
ATOM 688 C CA . VAL A 1 91 ? -4.497 15.063 -1.981 1.00 93.56 91 VAL A CA 1
ATOM 689 C C . VAL A 1 91 ? -4.680 13.813 -1.126 1.00 93.56 91 VAL A C 1
ATOM 691 O O . VAL A 1 91 ? -4.024 12.790 -1.321 1.00 93.56 91 VAL A O 1
ATOM 694 N N . VAL A 1 92 ? -5.598 13.904 -0.168 1.00 95.00 92 VAL A N 1
ATOM 695 C CA . VAL A 1 92 ? -6.010 12.786 0.679 1.00 95.00 92 VAL A CA 1
ATOM 696 C C . VAL A 1 92 ? -7.416 12.379 0.268 1.00 95.00 92 VAL A C 1
ATOM 698 O O . VAL A 1 92 ? -8.339 13.195 0.305 1.00 95.00 92 VAL A O 1
ATOM 701 N N . ASP A 1 93 ? -7.580 11.119 -0.126 1.00 93.38 93 ASP A N 1
ATOM 702 C CA . ASP A 1 93 ? -8.850 10.622 -0.647 1.00 93.38 93 ASP A CA 1
ATOM 703 C C . ASP A 1 93 ? -9.954 10.667 0.408 1.00 93.38 93 ASP A C 1
ATOM 705 O O . ASP A 1 93 ? -9.840 10.067 1.477 1.00 93.38 93 ASP A O 1
ATOM 709 N N . LEU A 1 94 ? -11.054 11.344 0.075 1.00 95.81 94 LEU A N 1
ATOM 710 C CA . LEU A 1 94 ? -12.307 11.330 0.823 1.00 95.81 94 LEU A CA 1
ATOM 711 C C . LEU A 1 94 ? -13.471 11.461 -0.156 1.00 95.81 94 LEU A C 1
ATOM 713 O O . LEU A 1 94 ? -13.623 12.473 -0.841 1.00 95.81 94 LEU A O 1
ATOM 717 N N . ASN A 1 95 ? -14.318 10.439 -0.217 1.00 96.50 95 ASN A N 1
ATOM 718 C CA . ASN A 1 95 ? -15.516 10.454 -1.051 1.00 96.50 95 ASN A CA 1
ATOM 719 C C . ASN A 1 95 ? -16.604 9.528 -0.470 1.00 96.50 95 ASN A C 1
ATOM 721 O O . ASN A 1 95 ? -16.481 8.996 0.635 1.00 96.50 95 ASN A O 1
ATOM 725 N N . ASN A 1 96 ? -17.718 9.377 -1.192 1.00 97.06 96 ASN A N 1
ATOM 726 C CA . ASN A 1 96 ? -18.882 8.615 -0.738 1.00 97.06 96 ASN A CA 1
ATOM 727 C C . ASN A 1 96 ? -18.882 7.130 -1.149 1.00 97.06 96 ASN A C 1
ATOM 729 O O . ASN A 1 96 ? -19.864 6.452 -0.849 1.00 97.06 96 ASN A O 1
ATOM 733 N N . ILE A 1 97 ? -17.849 6.634 -1.842 1.00 96.50 97 ILE A N 1
ATOM 734 C CA . ILE A 1 97 ? -17.818 5.274 -2.406 1.00 96.50 97 ILE A CA 1
ATOM 735 C C . ILE A 1 97 ? -16.566 4.470 -2.032 1.00 96.50 97 ILE A C 1
ATOM 737 O O . ILE A 1 97 ? -16.707 3.330 -1.604 1.00 96.50 97 ILE A O 1
ATOM 741 N N . ALA A 1 98 ? -15.373 5.040 -2.175 1.00 95.12 98 ALA A N 1
ATOM 742 C CA . ALA A 1 98 ? -14.090 4.364 -2.018 1.00 95.12 98 ALA A CA 1
ATOM 743 C C . ALA A 1 98 ? -13.067 5.332 -1.406 1.00 95.12 98 ALA A C 1
ATOM 745 O O . ALA A 1 98 ? -12.423 6.108 -2.110 1.00 95.12 98 ALA A O 1
ATOM 746 N N . SER A 1 99 ? -12.983 5.330 -0.079 1.00 96.44 99 SER A N 1
ATOM 747 C CA . SER A 1 99 ? -11.977 6.051 0.700 1.00 96.44 99 SER A CA 1
ATOM 748 C C . SER A 1 99 ? -11.725 5.303 2.020 1.00 96.44 99 SER A C 1
ATOM 750 O O . SER A 1 99 ? -12.526 4.430 2.379 1.00 96.44 99 SER A O 1
ATOM 752 N N . PRO A 1 100 ? -10.674 5.650 2.788 1.00 96.06 100 PRO A N 1
ATOM 753 C CA . PRO A 1 100 ? -10.261 4.891 3.972 1.00 96.06 100 PRO A CA 1
ATOM 754 C C . PRO A 1 100 ? -11.376 4.559 4.973 1.00 96.06 100 PRO A C 1
ATOM 756 O O . PRO A 1 100 ? -11.387 3.479 5.558 1.00 96.06 100 PRO A O 1
ATOM 759 N N . VAL A 1 101 ? -12.363 5.443 5.157 1.00 95.81 101 VAL A N 1
ATOM 760 C CA . VAL A 1 101 ? -13.486 5.191 6.081 1.00 95.81 101 VAL A CA 1
ATOM 761 C C . VAL A 1 101 ? -14.348 4.014 5.624 1.00 95.81 101 VAL A C 1
ATOM 763 O O . VAL A 1 101 ? -14.771 3.206 6.454 1.00 95.81 101 VAL A O 1
ATOM 766 N N . GLN A 1 102 ? -14.627 3.907 4.320 1.00 96.44 102 GLN A N 1
ATOM 767 C CA . GLN A 1 102 ? -15.374 2.774 3.784 1.00 96.44 102 GLN A CA 1
ATOM 768 C C . GLN A 1 102 ? -14.538 1.498 3.869 1.00 96.44 102 GLN A C 1
ATOM 770 O O . GLN A 1 102 ? -15.076 0.470 4.279 1.00 96.44 102 GLN A O 1
ATOM 775 N N . ASP A 1 103 ? -13.242 1.562 3.571 1.00 94.62 103 ASP A N 1
ATOM 776 C CA . ASP A 1 103 ? -12.356 0.391 3.560 1.00 94.62 103 ASP A CA 1
ATOM 777 C C . ASP A 1 103 ? -12.184 -0.215 4.961 1.00 94.62 103 ASP A C 1
ATOM 779 O O . ASP A 1 103 ? -12.355 -1.424 5.144 1.00 94.62 103 ASP A O 1
ATOM 783 N N . ILE A 1 104 ? -11.973 0.629 5.982 1.00 96.62 104 ILE A N 1
ATOM 784 C CA . ILE A 1 104 ? -11.862 0.216 7.394 1.00 96.62 104 ILE A CA 1
ATOM 785 C C . ILE A 1 104 ? -13.094 -0.567 7.855 1.00 96.62 104 ILE A C 1
ATOM 787 O O . ILE A 1 104 ? -12.976 -1.516 8.627 1.00 96.62 104 ILE A O 1
ATOM 791 N N . ARG A 1 105 ? -14.292 -0.175 7.413 1.00 96.38 105 ARG A N 1
ATOM 792 C CA . ARG A 1 105 ? -15.530 -0.885 7.759 1.00 96.38 105 ARG A CA 1
ATOM 793 C C . ARG A 1 105 ? -15.724 -2.134 6.899 1.00 96.38 105 ARG A C 1
ATOM 795 O O . ARG A 1 105 ? -16.183 -3.153 7.407 1.00 96.38 105 ARG A O 1
ATOM 802 N N . SER A 1 106 ? -15.419 -2.048 5.607 1.00 94.94 106 SER A N 1
ATOM 803 C CA . SER A 1 106 ? -15.736 -3.097 4.629 1.00 94.94 106 SER A CA 1
ATOM 804 C C . SER A 1 106 ? -14.879 -4.340 4.771 1.00 94.94 106 SER A C 1
ATOM 806 O O . SER A 1 106 ? -15.355 -5.429 4.472 1.00 94.94 106 SER A O 1
ATOM 808 N N . THR A 1 107 ? -13.668 -4.206 5.311 1.00 94.12 107 THR A N 1
ATOM 809 C CA . THR A 1 107 ? -12.775 -5.349 5.531 1.00 94.12 107 THR A CA 1
ATOM 810 C C . THR A 1 107 ? 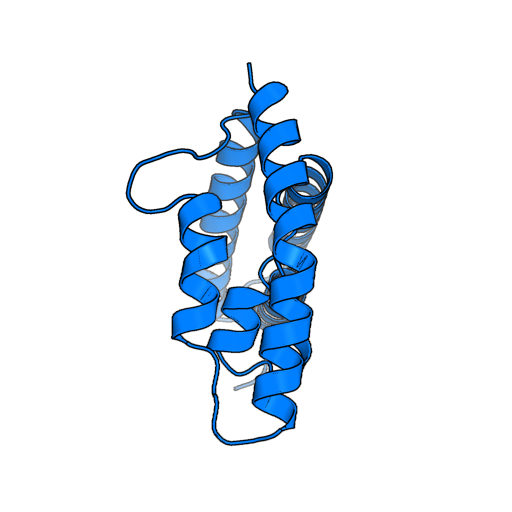-13.412 -6.493 6.334 1.00 94.12 107 THR A C 1
ATOM 812 O O . THR A 1 107 ? -13.119 -7.658 6.079 1.00 94.12 107 THR A O 1
ATOM 815 N N . PHE A 1 108 ? -14.318 -6.194 7.273 1.00 96.88 108 PHE A N 1
ATOM 816 C CA . PHE A 1 108 ? -14.945 -7.210 8.123 1.00 96.88 108 PHE A CA 1
ATOM 817 C C . PHE A 1 108 ? -15.975 -8.075 7.387 1.00 96.88 108 PHE A C 1
ATOM 819 O O . PHE A 1 108 ? -16.275 -9.171 7.854 1.00 96.88 108 PHE A O 1
ATOM 826 N N . ASP A 1 109 ? -16.490 -7.623 6.240 1.00 94.75 109 ASP A N 1
ATOM 827 C CA . ASP A 1 109 ? -17.501 -8.363 5.474 1.00 94.75 109 ASP A CA 1
ATOM 828 C C . ASP A 1 109 ? -16.920 -9.641 4.842 1.00 94.75 109 ASP A C 1
ATOM 830 O O . ASP A 1 109 ? -17.651 -10.599 4.591 1.00 94.75 109 ASP A O 1
ATOM 834 N N . LEU A 1 110 ? -15.606 -9.655 4.586 1.00 91.38 110 LEU A N 1
ATOM 835 C CA . LEU A 1 110 ? -14.893 -10.751 3.924 1.00 91.38 110 LEU A CA 1
ATOM 836 C C . LEU A 1 110 ? -14.124 -11.656 4.896 1.00 91.38 110 LEU A C 1
ATOM 838 O O . LEU A 1 110 ? -13.552 -12.661 4.473 1.00 91.38 110 LEU A O 1
ATOM 842 N N . MET A 1 111 ? -14.106 -11.333 6.193 1.00 96.38 111 MET A N 1
ATOM 843 C CA . MET A 1 111 ? -13.399 -12.152 7.176 1.00 96.38 111 MET A CA 1
ATOM 844 C C . MET A 1 111 ? -14.156 -13.463 7.445 1.00 96.38 111 MET A C 1
ATOM 846 O O . MET A 1 111 ? -15.380 -13.449 7.617 1.00 96.38 111 MET A O 1
ATOM 850 N N . PRO A 1 112 ? -13.454 -14.610 7.511 1.00 95.81 112 PRO A N 1
ATOM 851 C CA . PRO A 1 112 ? -14.081 -15.876 7.865 1.00 95.81 112 PRO A CA 1
ATOM 852 C C . PRO A 1 112 ? -14.616 -15.833 9.307 1.00 95.81 112 PRO A C 1
ATOM 854 O O . PRO A 1 112 ? -14.233 -14.986 10.107 1.00 95.81 112 PRO A O 1
ATOM 857 N N . THR A 1 113 ? -15.540 -16.735 9.642 1.00 97.50 113 THR A N 1
ATOM 858 C CA . THR A 1 113 ? -16.172 -16.826 10.979 1.00 97.50 113 THR A CA 1
ATOM 859 C C . THR A 1 113 ? -16.400 -18.279 11.420 1.00 97.50 113 THR A C 1
ATOM 861 O O . THR A 1 113 ? -17.224 -18.561 12.295 1.00 97.50 113 THR A O 1
ATOM 864 N N . ALA A 1 114 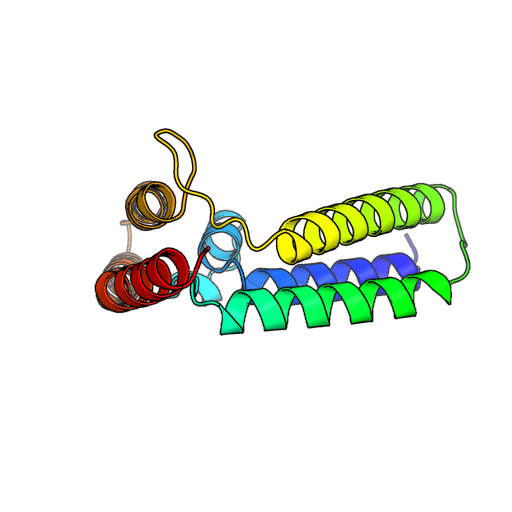? -15.692 -19.225 10.798 1.00 97.94 114 ALA A N 1
ATOM 865 C CA . ALA A 1 114 ? -15.892 -20.659 10.981 1.00 97.94 114 ALA A CA 1
ATOM 866 C C . ALA A 1 114 ? -15.131 -21.221 12.192 1.00 97.94 114 ALA A C 1
ATOM 868 O O . ALA A 1 114 ? -15.554 -22.222 12.773 1.00 97.94 114 ALA A O 1
ATOM 869 N N . THR A 1 115 ? -14.017 -20.596 12.574 1.00 98.12 115 THR A N 1
ATOM 870 C CA . THR A 1 115 ? -13.109 -21.083 13.619 1.00 98.12 115 THR A CA 1
ATOM 871 C C . THR A 1 115 ? -12.888 -20.050 14.726 1.00 98.12 115 THR A C 1
ATOM 873 O O . THR A 1 115 ? -13.161 -18.864 14.566 1.00 98.12 115 THR A O 1
ATOM 876 N N . ALA A 1 116 ? -12.370 -20.493 15.876 1.00 98.44 116 ALA A N 1
ATOM 877 C CA . ALA A 1 116 ? -11.976 -19.578 16.952 1.00 98.44 116 ALA A CA 1
ATOM 878 C C . ALA A 1 116 ? -10.839 -18.631 16.527 1.00 98.44 116 ALA A C 1
ATOM 880 O O . ALA A 1 116 ? -10.792 -17.491 16.979 1.00 98.44 116 ALA A O 1
ATOM 881 N N . GLU A 1 117 ? -9.945 -19.094 15.653 1.00 97.56 117 GLU A N 1
ATOM 882 C CA . GLU A 1 117 ? -8.877 -18.275 15.080 1.00 97.56 117 GLU A CA 1
ATOM 883 C C . GLU A 1 117 ? -9.446 -17.156 14.204 1.00 97.56 117 GLU A C 1
ATOM 885 O O . GLU A 1 117 ? -9.043 -16.006 14.355 1.00 97.56 117 GLU A O 1
ATOM 890 N N . ASP A 1 118 ? -10.462 -17.454 13.391 1.00 97.62 118 ASP A N 1
ATOM 891 C CA . ASP A 1 118 ? -11.137 -16.450 12.568 1.00 97.62 118 ASP A CA 1
ATOM 892 C C . ASP A 1 118 ? -11.713 -15.311 13.429 1.00 97.62 118 ASP A C 1
ATOM 894 O O . ASP A 1 118 ? -11.509 -14.127 13.152 1.00 97.62 118 ASP A O 1
ATOM 898 N N . TRP A 1 119 ? -12.375 -15.665 14.534 1.00 98.56 119 TRP A N 1
ATOM 899 C CA . TRP A 1 119 ? -12.911 -14.691 15.487 1.00 98.56 119 TRP A CA 1
ATOM 900 C C . TRP A 1 119 ? -11.820 -13.910 16.228 1.00 98.56 119 TRP A C 1
ATOM 902 O O . TRP A 1 119 ? -12.004 -12.721 16.494 1.00 98.56 119 TRP A O 1
ATOM 912 N N . ASN A 1 120 ? -10.679 -14.537 16.532 1.00 98.50 120 ASN A N 1
ATOM 913 C CA . ASN A 1 120 ? -9.530 -13.840 17.115 1.00 98.50 120 ASN A CA 1
ATOM 914 C C . ASN A 1 120 ? -8.957 -12.802 16.141 1.00 98.50 120 ASN A C 1
ATOM 916 O O . ASN A 1 120 ? -8.686 -11.677 16.558 1.00 98.50 120 ASN A O 1
ATOM 920 N N . ASN A 1 121 ? -8.841 -13.142 14.854 1.00 98.38 121 ASN A N 1
ATOM 921 C CA . ASN A 1 121 ? -8.382 -12.218 13.815 1.00 98.38 121 ASN A CA 1
ATOM 922 C C . ASN A 1 121 ? -9.342 -11.030 13.664 1.00 98.38 121 ASN A C 1
ATOM 924 O O . ASN A 1 121 ? -8.895 -9.883 13.633 1.00 98.38 121 ASN A O 1
ATOM 928 N N . ILE A 1 122 ? -10.661 -11.276 13.662 1.00 98.44 122 ILE A N 1
ATOM 929 C CA . ILE A 1 122 ? -11.677 -10.208 13.658 1.00 98.44 122 ILE A CA 1
ATOM 930 C C . ILE A 1 122 ? -11.491 -9.284 14.864 1.00 98.44 122 ILE A C 1
ATOM 932 O O . ILE A 1 122 ? -11.461 -8.064 14.705 1.00 98.44 122 ILE A O 1
ATOM 936 N N . ALA A 1 123 ? -11.354 -9.841 16.070 1.00 98.62 123 ALA A N 1
ATOM 937 C CA . ALA A 1 123 ? -11.192 -9.050 17.287 1.00 98.62 123 ALA A CA 1
ATOM 938 C C . ALA A 1 123 ? -9.894 -8.222 17.275 1.00 98.62 123 ALA A C 1
ATOM 940 O O . ALA A 1 123 ? -9.914 -7.049 17.655 1.00 98.62 123 ALA A O 1
ATOM 941 N N . ALA A 1 124 ? -8.788 -8.805 16.806 1.00 98.38 124 ALA A N 1
ATOM 942 C CA . ALA A 1 124 ? -7.505 -8.124 16.672 1.00 98.38 124 ALA A CA 1
ATOM 943 C C . ALA A 1 124 ? -7.583 -6.963 15.669 1.00 98.38 124 ALA A C 1
ATOM 945 O O . ALA A 1 124 ? -7.244 -5.830 16.016 1.00 98.38 124 ALA A O 1
ATOM 946 N N . ARG A 1 125 ? -8.137 -7.200 14.473 1.00 98.19 125 ARG A N 1
ATOM 947 C CA . ARG A 1 125 ? -8.331 -6.155 13.457 1.00 98.19 125 ARG A CA 1
ATOM 948 C C . ARG A 1 12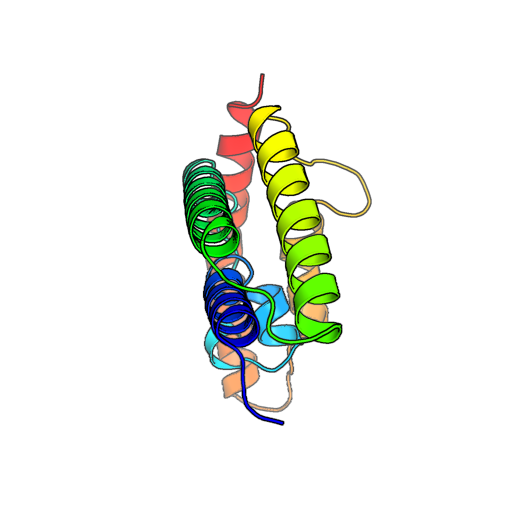5 ? -9.294 -5.064 13.940 1.00 98.19 125 ARG A C 1
ATOM 950 O O . ARG A 1 125 ? -9.042 -3.880 13.720 1.00 98.19 125 ARG A O 1
ATOM 957 N N . LEU A 1 126 ? -10.362 -5.428 14.657 1.00 98.38 126 LEU A N 1
ATOM 958 C CA . LEU A 1 126 ? -11.313 -4.479 15.248 1.00 98.38 126 LEU A CA 1
ATOM 959 C C . LEU A 1 126 ? -10.649 -3.562 16.283 1.00 98.38 126 LEU A C 1
ATOM 961 O O . LEU A 1 126 ? -10.944 -2.367 16.318 1.00 98.38 126 LEU A O 1
ATOM 965 N N . ALA A 1 127 ? -9.715 -4.083 17.083 1.00 98.50 127 ALA A N 1
ATOM 966 C CA . ALA A 1 127 ? -8.963 -3.286 18.051 1.00 98.50 127 ALA A CA 1
ATOM 967 C C . ALA A 1 127 ? -8.085 -2.200 17.391 1.00 98.50 127 ALA A C 1
ATOM 969 O O . ALA A 1 127 ? -7.771 -1.199 18.035 1.00 98.50 127 ALA A O 1
ATOM 970 N N . LEU A 1 128 ? -7.736 -2.352 16.107 1.00 98.38 128 LEU A N 1
ATOM 971 C CA . LEU A 1 128 ? -6.933 -1.390 15.341 1.00 98.38 128 LEU A CA 1
ATOM 972 C C . LEU A 1 128 ? -7.760 -0.275 14.680 1.00 98.38 128 LEU A C 1
ATOM 974 O O . LEU A 1 128 ? -7.186 0.718 14.232 1.00 98.38 128 LEU A O 1
ATOM 978 N N . VAL A 1 129 ? -9.094 -0.387 14.643 1.00 98.31 129 VAL A N 1
ATOM 979 C CA . VAL A 1 129 ? -9.978 0.590 13.972 1.00 98.31 129 VAL A CA 1
ATOM 980 C C . VAL A 1 129 ? -9.786 2.007 14.514 1.00 98.31 129 VAL A C 1
ATOM 982 O O . VAL A 1 129 ? -9.714 2.959 13.740 1.00 98.31 129 VAL A O 1
ATOM 985 N N . GLY A 1 130 ? -9.670 2.159 15.837 1.00 98.19 130 GLY A N 1
ATOM 986 C CA . GLY A 1 130 ? -9.460 3.470 16.457 1.00 98.19 130 GLY A CA 1
ATOM 987 C C . GLY A 1 130 ? -8.156 4.131 16.005 1.00 98.19 130 GLY A C 1
ATOM 988 O O . GLY A 1 130 ? -8.149 5.317 15.681 1.00 98.19 130 GLY A O 1
ATOM 989 N N . THR A 1 131 ? -7.074 3.354 15.920 1.00 98.00 131 THR A N 1
ATOM 990 C CA . THR A 1 131 ? -5.770 3.830 15.442 1.00 98.00 131 THR A CA 1
ATOM 991 C C . THR A 1 131 ? -5.835 4.235 13.971 1.00 98.00 131 THR A C 1
ATOM 993 O O . THR A 1 131 ? -5.421 5.343 13.641 1.00 98.00 131 THR A O 1
ATOM 996 N N . ALA A 1 132 ? -6.421 3.395 13.111 1.00 97.88 132 ALA A N 1
ATOM 997 C CA . ALA A 1 132 ? -6.545 3.664 11.677 1.00 97.88 132 ALA A CA 1
ATOM 998 C C . ALA A 1 132 ? -7.381 4.922 11.380 1.00 97.88 132 ALA A C 1
ATOM 1000 O O . ALA A 1 132 ? -6.999 5.753 10.559 1.00 97.88 132 ALA A O 1
ATOM 1001 N N . LEU A 1 133 ? -8.503 5.108 12.087 1.00 98.06 133 LEU A N 1
ATOM 1002 C CA . LEU A 1 133 ? -9.318 6.320 11.958 1.00 98.06 133 LEU A CA 1
ATOM 1003 C C . LEU A 1 133 ? -8.581 7.561 12.474 1.00 98.06 133 LEU A C 1
ATOM 1005 O O . LEU A 1 133 ? -8.687 8.625 11.868 1.00 98.06 133 LEU A O 1
ATOM 1009 N N . SER A 1 134 ? -7.842 7.436 13.578 1.00 97.88 134 SER A N 1
ATOM 1010 C CA . SER A 1 134 ? -7.066 8.539 14.149 1.00 97.88 134 SER A CA 1
ATOM 1011 C C . SER A 1 134 ? -5.950 8.995 13.206 1.00 97.88 134 SER A C 1
ATOM 1013 O O . SER A 1 134 ? -5.804 10.199 12.998 1.00 97.88 134 SER A O 1
ATOM 1015 N N . SER A 1 135 ? -5.185 8.073 12.606 1.00 96.75 135 SER A N 1
ATOM 1016 C CA . SER A 1 135 ? -4.118 8.447 11.666 1.00 96.75 135 SER A CA 1
ATOM 1017 C C . SER A 1 135 ? -4.675 9.060 10.381 1.00 96.75 135 SER A C 1
ATOM 1019 O O . SER A 1 135 ? -4.193 10.106 9.943 1.00 96.75 135 SER A O 1
ATOM 1021 N N . TYR A 1 136 ? -5.772 8.514 9.849 1.00 97.69 136 TYR A N 1
ATOM 1022 C CA . TYR A 1 136 ? -6.464 9.103 8.703 1.00 97.69 136 TYR A CA 1
ATOM 1023 C C . TYR A 1 136 ? -6.984 10.523 8.987 1.00 97.69 136 TYR A C 1
ATOM 1025 O O . TYR A 1 136 ? -6.799 11.429 8.175 1.00 97.69 136 TYR A O 1
ATOM 1033 N N . GLN A 1 137 ? -7.594 10.756 10.157 1.00 97.31 137 GLN A N 1
ATOM 1034 C CA . GLN A 1 137 ? -8.058 12.091 10.562 1.00 97.31 137 GLN A CA 1
ATOM 1035 C C . GLN A 1 137 ? -6.912 13.100 10.663 1.00 97.31 137 GLN A C 1
ATOM 1037 O O . GLN A 1 137 ? -7.075 14.244 10.242 1.00 97.31 137 GLN A O 1
ATOM 1042 N N . GLN A 1 138 ? -5.764 12.691 11.209 1.00 96.62 138 GLN A N 1
ATOM 1043 C CA . GLN A 1 138 ? -4.578 13.547 11.289 1.00 96.62 138 GLN A CA 1
ATOM 1044 C C . GLN A 1 138 ? -4.081 13.927 9.892 1.00 96.62 138 GLN A C 1
ATOM 1046 O O . GLN A 1 138 ? -3.874 15.111 9.631 1.00 96.62 138 GLN A O 1
ATOM 1051 N N . ARG A 1 139 ? -3.988 12.949 8.981 1.00 96.38 139 ARG A N 1
ATOM 1052 C CA . ARG A 1 139 ? -3.567 13.176 7.595 1.00 96.38 139 ARG A CA 1
ATOM 1053 C C . ARG A 1 139 ? -4.521 14.109 6.841 1.00 96.38 139 ARG A C 1
ATOM 1055 O O . ARG A 1 139 ? -4.070 15.037 6.175 1.00 96.38 139 ARG A O 1
ATOM 1062 N N . LEU A 1 140 ? -5.835 13.924 6.998 1.00 96.62 140 LEU A N 1
ATOM 1063 C CA . LEU A 1 140 ? -6.847 14.838 6.451 1.00 96.62 140 LEU A CA 1
ATOM 1064 C C . LEU A 1 140 ? -6.712 16.258 7.008 1.00 96.62 140 LEU A C 1
ATOM 1066 O O . LEU A 1 140 ? -6.847 17.221 6.263 1.00 96.62 140 LEU A O 1
ATOM 1070 N N . ALA A 1 141 ? -6.455 16.401 8.310 1.00 94.81 141 ALA A N 1
ATOM 1071 C CA . ALA A 1 141 ? -6.318 17.709 8.945 1.00 94.81 141 ALA A CA 1
ATOM 1072 C C . ALA A 1 141 ? -5.057 18.465 8.492 1.00 94.81 141 ALA A C 1
ATOM 1074 O O . ALA A 1 141 ? -5.033 19.694 8.559 1.00 94.81 141 ALA A O 1
ATOM 1075 N N . SER A 1 142 ? -4.021 17.748 8.046 1.00 90.56 142 SER A N 1
ATOM 1076 C CA . SER A 1 142 ? -2.803 18.328 7.470 1.00 90.56 142 SER A CA 1
ATOM 1077 C C . SER A 1 142 ? -2.867 18.568 5.959 1.00 90.56 142 SER A C 1
ATOM 1079 O O . SER A 1 142 ? -1.983 19.239 5.432 1.00 90.56 142 SER A O 1
ATOM 1081 N N . ALA A 1 143 ? -3.872 18.030 5.262 1.00 84.88 143 ALA A N 1
ATOM 1082 C CA . ALA A 1 143 ? -4.042 18.237 3.828 1.00 84.88 143 ALA A CA 1
ATOM 1083 C C . ALA A 1 143 ? -4.516 19.674 3.560 1.00 84.88 143 ALA A C 1
ATOM 1085 O O . ALA A 1 143 ? -5.524 20.116 4.116 1.00 84.88 143 ALA A O 1
ATOM 1086 N N . THR A 1 144 ? -3.771 20.412 2.737 1.00 61.22 144 THR A N 1
ATOM 1087 C CA . THR A 1 144 ? -4.032 21.824 2.402 1.00 61.22 144 THR A CA 1
ATOM 1088 C C . THR A 1 144 ? -4.640 22.002 1.027 1.00 61.22 144 THR A C 1
ATOM 1090 O O . THR A 1 144 ? -4.092 21.386 0.087 1.00 61.22 144 THR A O 1
#

pLDDT: mean 96.04, std 5.69, range [53.38, 98.69]

Radius of gyration: 17.38 Å; chains: 1; bounding box: 38×43×42 Å

Sequence (144 aa):
MSRSPIDALAEQYAARLAEFHPVTASEIGLGEYADKMPDYSQEAADDLDTVNAGVLARLDDLEIESADDQITKDALAERLVVERQLHATGVVDLNNIASPVQDIRSTFDLMPTATAEDWNNIAARLALVGTALSSYQQRLASAT

Foldseek 3Di:
DDQFPLNVLVVVVVVVVCQQVLLVCVLVPVVVSLQDDHAQALVSLVVVLVSLVVSLVVLVPGDDPDPVSVVSSVVSNVVSVVSNVVNVVLDADDDDPDHQVCVLVCSLVRQDDPDPVSVVSVVSSVVCSVVRVVNNVVSVVPRD

Secondary structure (DSSP, 8-state):
-PPPHHHHHHHHHHHHHHHH-HHHHHHTT-GGGTT-----SHHHHHHHHHHHHHHHHHHHT----SHHHHHHHHHHHHHHHHHHHHHHTT-----SSSSHHHHHHHGGGGS--SSHHHHHHHHHHHHTHHHHHHHHHHHHHH--